Protein AF-A0A4R1ZGC5-F1 (afdb_monomer_lite)

Foldseek 3Di:
DPDDPPDCPDCVVVVVVVVVVVVVVVVVVVVLVCQAAADKDWQDKDAAPVRQKIWTKIWGGQLPDQDWTKIWIFIAGVVDTDDTDIDTARARSDDDHPVQWDWDDPDNQKIWIWGHHPPDDTDIDIGGYDD

Radius of gyration: 25.13 Å; chains: 1; bounding box: 53×33×84 Å

Secondary structure (DSSP, 8-state):
----------THHHHHHHHHHHHHHHHHHHHHHHHHHT-EEEEEEEE-TTSSEEEEEEEES---TT--EEEEEEEEETTEEEEEEEEEE--TTPPP-GGGEEEEESSSSEEEEEE--TTSPPEEEEEE---

Structure (mmCIF, N/CA/C/O backbone):
data_AF-A0A4R1ZGC5-F1
#
_entry.id   AF-A0A4R1ZGC5-F1
#
loop_
_atom_site.group_PDB
_atom_site.id
_atom_site.type_symbol
_atom_site.label_atom_id
_atom_site.label_alt_id
_atom_site.label_comp_id
_atom_site.label_asym_id
_atom_site.label_entity_id
_atom_site.label_seq_id
_atom_site.pdbx_PDB_ins_code
_atom_site.Cartn_x
_atom_site.Cartn_y
_atom_site.Cartn_z
_atom_site.occupancy
_atom_site.B_iso_or_equiv
_atom_site.auth_seq_id
_atom_site.auth_comp_id
_atom_site.auth_asym_id
_atom_site.auth_atom_id
_atom_site.pdbx_PDB_model_num
ATOM 1 N N . MET A 1 1 ? 35.530 -15.827 -65.770 1.00 46.38 1 MET A N 1
ATOM 2 C CA . MET A 1 1 ? 34.976 -14.542 -65.288 1.00 46.38 1 MET A CA 1
ATOM 3 C C . MET A 1 1 ? 33.750 -14.849 -64.442 1.00 46.38 1 MET A C 1
ATOM 5 O O . MET A 1 1 ? 32.649 -14.869 -64.968 1.00 46.38 1 MET A O 1
ATOM 9 N N . ALA A 1 2 ? 33.946 -15.200 -63.172 1.00 48.94 2 ALA A N 1
ATOM 10 C CA . ALA A 1 2 ? 32.870 -15.670 -62.296 1.00 48.94 2 ALA A CA 1
ATOM 11 C C . ALA A 1 2 ? 32.953 -15.051 -60.893 1.00 48.94 2 ALA A C 1
ATOM 13 O O . ALA A 1 2 ? 32.587 -15.696 -59.927 1.00 48.94 2 ALA A O 1
ATOM 14 N N . ASP A 1 3 ? 33.409 -13.802 -60.788 1.00 53.06 3 ASP A N 1
ATOM 15 C CA . ASP A 1 3 ? 33.470 -13.092 -59.508 1.00 53.06 3 ASP A CA 1
ATOM 16 C C . ASP A 1 3 ? 32.961 -11.666 -59.673 1.00 53.06 3 ASP A C 1
ATOM 18 O O . ASP A 1 3 ? 33.718 -10.720 -59.896 1.00 53.06 3 ASP A O 1
ATOM 22 N N . ARG A 1 4 ? 31.634 -11.517 -59.626 1.00 48.47 4 ARG A N 1
ATOM 23 C CA . ARG A 1 4 ? 31.004 -10.246 -59.250 1.00 48.47 4 ARG A CA 1
ATOM 24 C C . ARG A 1 4 ? 29.548 -10.437 -58.811 1.00 48.47 4 ARG A C 1
ATOM 26 O O . ARG A 1 4 ? 28.638 -9.814 -59.342 1.00 48.47 4 ARG A O 1
ATOM 33 N N . LEU A 1 5 ? 29.322 -11.316 -57.838 1.00 50.75 5 LEU A N 1
ATOM 34 C CA . LEU A 1 5 ? 28.057 -11.388 -57.090 1.00 50.75 5 LEU A CA 1
ATOM 35 C C . LEU A 1 5 ? 28.309 -11.152 -55.599 1.00 50.75 5 LEU A C 1
ATOM 37 O O . LEU A 1 5 ? 27.709 -11.782 -54.736 1.00 50.75 5 LEU A O 1
ATOM 41 N N . GLU A 1 6 ? 29.215 -10.233 -55.283 1.00 57.19 6 GLU A N 1
ATOM 42 C CA . GLU A 1 6 ? 29.455 -9.807 -53.913 1.00 57.19 6 GLU A CA 1
ATOM 43 C C . GLU A 1 6 ? 28.781 -8.447 -53.708 1.00 57.19 6 GLU A C 1
ATOM 45 O O . GLU A 1 6 ? 29.138 -7.464 -54.353 1.00 57.19 6 GLU A O 1
ATOM 50 N N . GLY A 1 7 ? 27.763 -8.392 -52.841 1.00 57.28 7 GLY A N 1
ATOM 51 C CA . GLY A 1 7 ? 27.429 -7.124 -52.183 1.00 57.28 7 GLY A CA 1
ATOM 52 C C . GLY A 1 7 ? 25.969 -6.690 -52.061 1.00 57.28 7 GLY A C 1
ATOM 53 O O . GLY A 1 7 ? 25.734 -5.688 -51.400 1.00 57.28 7 GLY A O 1
ATOM 54 N N . GLN A 1 8 ? 24.960 -7.400 -52.577 1.00 55.47 8 GLN A N 1
ATOM 55 C CA . GLN A 1 8 ? 23.559 -7.085 -52.232 1.00 55.47 8 GLN A CA 1
ATOM 56 C C . GLN A 1 8 ? 23.074 -7.931 -51.045 1.00 55.47 8 GLN A C 1
ATOM 58 O O . GLN A 1 8 ? 22.160 -8.752 -51.157 1.00 55.47 8 GLN A O 1
ATOM 63 N N . LYS A 1 9 ? 23.659 -7.729 -49.855 1.00 57.88 9 LYS A N 1
ATOM 64 C CA . LYS A 1 9 ? 22.977 -8.138 -48.614 1.00 57.88 9 LYS A CA 1
ATOM 65 C C . LYS A 1 9 ? 21.774 -7.209 -48.444 1.00 57.88 9 LYS A C 1
ATOM 67 O O . LYS A 1 9 ? 21.886 -6.089 -47.965 1.00 57.88 9 LYS A O 1
ATOM 72 N N . LYS A 1 10 ? 20.643 -7.685 -48.965 1.00 60.34 10 LYS A N 1
ATOM 73 C CA . LYS A 1 10 ? 19.378 -6.973 -49.150 1.00 60.34 10 LYS A CA 1
ATOM 74 C C . LYS A 1 10 ? 18.984 -6.129 -47.908 1.00 60.34 10 LYS A C 1
ATOM 76 O O . LYS A 1 10 ? 19.004 -6.657 -46.790 1.00 60.34 10 LYS A O 1
ATOM 81 N N . PRO A 1 11 ? 18.563 -4.861 -48.095 1.00 65.69 11 PRO A N 1
ATOM 82 C CA . PRO A 1 11 ? 18.354 -3.866 -47.028 1.00 65.69 11 PRO A CA 1
ATOM 83 C C . PRO A 1 11 ? 17.310 -4.273 -45.977 1.00 65.69 11 PRO A C 1
ATOM 85 O O . PRO A 1 11 ? 17.307 -3.734 -44.874 1.00 65.69 11 PRO A O 1
ATOM 88 N N . TYR A 1 12 ? 16.469 -5.272 -46.270 1.00 75.88 12 TYR A N 1
ATOM 89 C CA . TYR A 1 12 ? 15.491 -5.803 -45.321 1.00 75.88 12 TYR A CA 1
ATOM 90 C C . TYR A 1 12 ? 16.137 -6.393 -44.060 1.00 75.88 12 TYR A C 1
ATOM 92 O O . TYR A 1 12 ? 15.537 -6.317 -42.997 1.00 75.88 12 TYR A O 1
ATOM 100 N N . ARG A 1 13 ? 17.353 -6.964 -44.129 1.00 83.81 13 ARG A N 1
A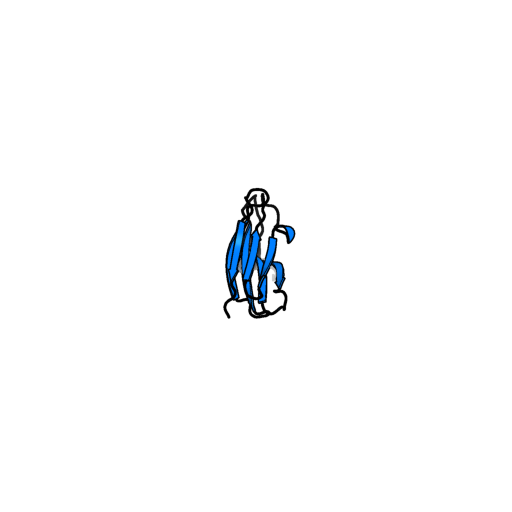TOM 101 C CA . ARG A 1 13 ? 18.013 -7.534 -42.934 1.00 83.81 13 ARG A CA 1
ATOM 102 C C . ARG A 1 13 ? 18.447 -6.441 -41.967 1.00 83.81 13 ARG A C 1
ATOM 104 O O . ARG A 1 13 ? 18.228 -6.566 -40.770 1.00 83.81 13 ARG A O 1
ATOM 111 N N . ALA A 1 14 ? 19.022 -5.365 -42.502 1.00 86.44 14 ALA A N 1
ATOM 112 C CA . ALA A 1 14 ? 19.388 -4.192 -41.718 1.00 86.44 14 ALA A CA 1
ATOM 113 C C . ALA A 1 14 ? 18.139 -3.516 -41.131 1.00 86.44 14 ALA A C 1
ATOM 115 O O . ALA A 1 14 ? 18.126 -3.193 -39.949 1.00 86.44 14 ALA A O 1
ATOM 116 N N . LEU A 1 15 ? 17.063 -3.396 -41.918 1.00 91.06 15 LEU A N 1
ATOM 117 C CA . LEU A 1 15 ? 15.781 -2.869 -41.447 1.00 91.06 15 LEU A CA 1
ATOM 118 C C . LEU A 1 15 ? 15.189 -3.712 -40.306 1.00 91.06 15 LEU A C 1
ATOM 120 O O . LEU A 1 15 ? 14.760 -3.150 -39.306 1.00 91.06 15 LEU A O 1
ATOM 124 N N . ILE A 1 16 ? 15.210 -5.046 -40.415 1.00 92.19 16 ILE A N 1
ATOM 125 C CA . ILE A 1 16 ? 14.745 -5.944 -39.345 1.00 92.19 16 ILE A CA 1
ATOM 126 C C . ILE A 1 16 ? 15.569 -5.740 -38.072 1.00 92.19 16 ILE A C 1
ATOM 128 O O . ILE A 1 16 ? 14.991 -5.615 -37.000 1.00 92.19 16 ILE A O 1
ATOM 132 N N . ILE A 1 17 ? 16.899 -5.652 -38.176 1.00 93.38 17 ILE A N 1
ATOM 133 C CA . ILE A 1 17 ? 17.768 -5.420 -37.011 1.00 93.38 17 ILE A CA 1
ATOM 134 C C . ILE A 1 17 ? 17.433 -4.080 -36.342 1.00 93.38 17 ILE A C 1
ATOM 136 O O . ILE A 1 17 ? 17.292 -4.029 -35.122 1.00 93.38 17 ILE A O 1
ATOM 140 N N . VAL A 1 18 ? 17.251 -3.013 -37.125 1.00 94.94 18 VAL A N 1
ATOM 141 C CA . VAL A 1 18 ? 16.862 -1.692 -36.605 1.00 94.94 18 VAL A CA 1
ATOM 142 C C . VAL A 1 18 ? 15.502 -1.750 -35.909 1.00 94.94 18 VAL A C 1
ATOM 144 O O . VAL A 1 18 ? 15.363 -1.226 -34.805 1.00 94.94 18 VAL A O 1
ATOM 147 N N . LEU A 1 19 ? 14.517 -2.427 -36.504 1.00 95.38 19 LEU A N 1
ATOM 148 C CA . LEU A 1 19 ? 13.201 -2.615 -35.892 1.00 95.38 19 LEU A CA 1
ATOM 149 C C . LEU A 1 19 ? 13.296 -3.415 -34.587 1.00 95.38 19 LEU A C 1
ATOM 151 O O . LEU A 1 19 ? 12.695 -3.011 -33.596 1.00 95.38 19 LEU A O 1
ATOM 155 N N . CYS A 1 20 ? 14.097 -4.483 -34.536 1.00 95.56 20 CYS A N 1
ATOM 156 C CA . CYS A 1 20 ? 14.334 -5.240 -33.306 1.00 95.56 20 CYS A CA 1
ATOM 157 C C . CYS A 1 20 ? 14.934 -4.355 -32.205 1.00 95.56 20 CYS A C 1
ATOM 159 O O . CYS A 1 20 ? 14.422 -4.341 -31.086 1.00 95.56 20 CYS A O 1
ATOM 161 N N . ILE A 1 21 ? 15.963 -3.563 -32.517 1.00 96.44 21 ILE A N 1
ATOM 162 C CA . ILE A 1 21 ? 16.573 -2.639 -31.548 1.00 96.44 21 ILE A CA 1
ATOM 163 C C . ILE A 1 21 ? 15.538 -1.622 -31.050 1.00 96.44 21 ILE A C 1
ATOM 165 O O . ILE A 1 21 ? 15.416 -1.417 -29.843 1.00 96.44 21 ILE A O 1
ATOM 169 N N . LEU A 1 22 ? 14.747 -1.035 -31.952 1.00 96.81 22 LEU A N 1
ATOM 170 C CA . LEU A 1 22 ? 13.713 -0.067 -31.588 1.00 96.81 22 LEU A CA 1
ATOM 171 C C . LEU A 1 22 ? 12.644 -0.691 -30.679 1.00 96.81 22 LEU A C 1
ATOM 173 O O . LEU A 1 22 ? 12.264 -0.083 -29.681 1.00 96.81 22 LEU A O 1
ATOM 177 N N . THR A 1 23 ? 12.196 -1.915 -30.974 1.00 96.88 23 THR A N 1
ATOM 178 C CA . THR A 1 23 ? 11.221 -2.617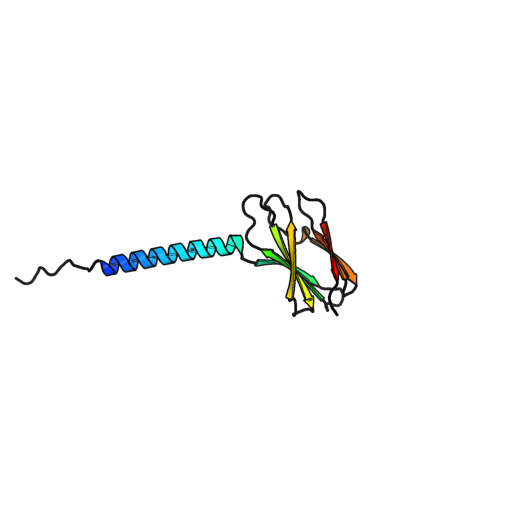 -30.122 1.00 96.88 23 THR A CA 1
ATOM 179 C C . THR A 1 23 ? 11.763 -2.892 -28.722 1.00 96.88 23 THR A C 1
ATOM 181 O O . THR A 1 23 ? 11.036 -2.706 -27.749 1.00 96.88 23 THR A O 1
ATOM 184 N N . ILE A 1 24 ? 13.043 -3.260 -28.597 1.00 97.19 24 ILE A N 1
ATOM 185 C CA . ILE A 1 24 ? 13.688 -3.470 -27.294 1.00 97.19 24 ILE A CA 1
ATOM 186 C C . ILE A 1 24 ? 13.757 -2.150 -26.517 1.00 97.19 24 ILE A C 1
ATOM 188 O O . ILE A 1 24 ? 13.414 -2.119 -25.337 1.00 97.19 24 ILE A O 1
ATOM 192 N N . LEU A 1 25 ? 14.142 -1.049 -27.171 1.00 96.88 25 LEU A N 1
ATOM 193 C CA . LEU A 1 25 ? 14.185 0.272 -26.535 1.00 96.88 25 LEU A CA 1
ATOM 194 C C . LEU A 1 25 ? 12.803 0.713 -26.037 1.00 96.88 25 LEU A C 1
ATOM 196 O O . LEU A 1 25 ? 12.680 1.167 -24.901 1.00 96.88 25 LEU A O 1
ATOM 200 N N . ILE A 1 26 ? 11.756 0.527 -26.847 1.00 97.12 26 ILE A N 1
ATOM 201 C CA . ILE A 1 26 ? 10.374 0.826 -26.444 1.00 97.12 26 ILE A CA 1
ATOM 202 C C . ILE A 1 26 ? 9.966 -0.037 -25.245 1.00 97.12 26 ILE A C 1
ATOM 204 O O . ILE A 1 26 ? 9.416 0.491 -24.283 1.00 97.12 26 ILE A O 1
ATOM 208 N N . ALA A 1 27 ? 10.277 -1.336 -25.254 1.00 96.62 27 ALA A N 1
ATOM 209 C CA . ALA A 1 27 ? 9.961 -2.226 -24.140 1.00 96.62 27 ALA A CA 1
ATOM 210 C C . ALA A 1 27 ? 10.634 -1.784 -22.827 1.00 96.62 27 ALA A C 1
ATOM 212 O O . ALA A 1 27 ? 9.987 -1.795 -21.780 1.00 96.62 27 ALA A O 1
ATOM 213 N N . ILE A 1 28 ? 11.894 -1.333 -22.879 1.00 96.25 28 ILE A N 1
ATOM 214 C CA . ILE A 1 28 ? 12.613 -0.796 -21.712 1.00 96.25 28 ILE A CA 1
ATOM 215 C C . ILE A 1 28 ? 11.927 0.471 -21.184 1.00 96.25 28 ILE A C 1
ATOM 217 O O . ILE A 1 28 ? 11.709 0.588 -19.978 1.00 96.25 28 ILE A O 1
ATOM 221 N N . LEU A 1 29 ? 11.543 1.397 -22.069 1.00 95.12 29 LEU A N 1
ATOM 222 C CA . LEU A 1 29 ? 10.833 2.620 -21.679 1.00 95.12 29 LEU A CA 1
ATOM 223 C C . LEU A 1 29 ? 9.460 2.312 -21.069 1.00 9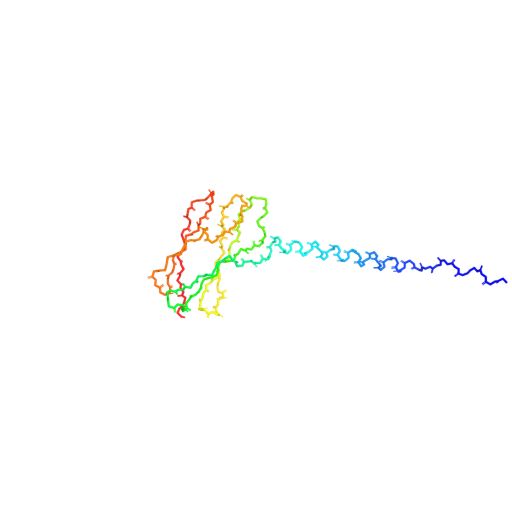5.12 29 LEU A C 1
ATOM 225 O O . LEU A 1 29 ? 9.122 2.860 -20.022 1.00 95.12 29 LEU A O 1
ATOM 229 N N . CYS A 1 30 ? 8.692 1.400 -21.672 1.00 94.12 30 CYS A N 1
ATOM 230 C CA . CYS A 1 30 ? 7.407 0.951 -21.136 1.00 94.12 30 CYS A CA 1
ATOM 231 C C . CYS A 1 30 ? 7.563 0.286 -19.766 1.00 94.12 30 CYS A C 1
ATOM 233 O O . CYS A 1 30 ? 6.763 0.543 -18.869 1.00 94.12 30 CYS A O 1
ATOM 235 N N . TYR A 1 31 ? 8.600 -0.535 -19.579 1.00 92.12 31 TYR A N 1
ATOM 236 C CA . TYR A 1 31 ? 8.886 -1.160 -18.292 1.00 92.12 31 TYR A CA 1
ATOM 237 C C . TYR A 1 31 ? 9.270 -0.126 -17.227 1.00 92.12 31 TYR A C 1
ATOM 239 O O . TYR A 1 31 ? 8.734 -0.163 -16.122 1.00 92.12 31 TYR A O 1
ATOM 247 N N . GLY A 1 32 ? 10.138 0.834 -17.559 1.00 88.75 32 GLY A N 1
ATOM 248 C CA . GLY A 1 32 ? 10.488 1.934 -16.658 1.00 88.75 32 GLY A CA 1
ATOM 249 C C . GLY A 1 32 ? 9.267 2.768 -16.268 1.00 88.75 32 GLY A C 1
ATOM 250 O O . GLY A 1 32 ? 9.043 3.026 -15.088 1.00 88.75 32 GLY A O 1
ATOM 251 N N . TYR A 1 33 ? 8.417 3.106 -17.240 1.00 87.69 33 TYR A N 1
ATOM 252 C CA . TYR A 1 33 ? 7.152 3.798 -16.995 1.00 87.69 33 TYR A CA 1
ATOM 253 C C . TYR A 1 33 ? 6.227 2.987 -16.075 1.00 87.69 33 TYR A C 1
ATOM 255 O O . TYR A 1 33 ? 5.694 3.513 -15.099 1.00 87.69 33 TYR A O 1
ATOM 263 N N . TYR A 1 34 ? 6.085 1.683 -16.318 1.00 88.62 34 TYR A N 1
ATOM 264 C CA . TYR A 1 34 ? 5.301 0.805 -15.452 1.00 88.62 34 TYR A CA 1
ATOM 265 C C . TYR A 1 34 ? 5.822 0.800 -14.007 1.00 88.62 34 TYR A C 1
ATOM 267 O O . TYR A 1 34 ? 5.037 0.940 -13.069 1.00 88.62 34 TYR A O 1
ATOM 275 N N . GLN A 1 35 ? 7.139 0.691 -13.821 1.00 84.50 35 GLN A N 1
ATOM 276 C CA . GLN A 1 35 ? 7.761 0.701 -12.496 1.00 84.50 35 GLN A CA 1
ATOM 277 C C . GLN A 1 35 ? 7.499 2.007 -11.740 1.00 84.50 35 GLN A C 1
ATOM 279 O O . GLN A 1 35 ? 7.203 1.980 -10.549 1.00 84.50 35 GLN A O 1
ATOM 284 N N . VAL A 1 36 ? 7.549 3.146 -12.432 1.00 79.94 36 VAL A N 1
ATOM 285 C CA . VAL A 1 36 ? 7.341 4.459 -11.808 1.00 79.94 36 VAL A CA 1
ATOM 286 C C . VAL A 1 36 ? 5.875 4.708 -11.451 1.00 79.94 36 VAL A C 1
ATOM 288 O O . VAL A 1 36 ? 5.616 5.287 -10.403 1.00 79.94 36 VAL A O 1
ATOM 291 N N . PHE A 1 37 ? 4.912 4.259 -12.264 1.00 80.38 37 PHE A N 1
ATOM 292 C CA . PHE A 1 37 ? 3.500 4.654 -12.107 1.00 80.38 37 PHE A CA 1
ATOM 293 C C . PHE A 1 37 ? 2.557 3.555 -11.583 1.00 80.38 37 PHE A C 1
ATOM 295 O O . PHE A 1 37 ? 1.458 3.857 -11.099 1.00 80.38 37 PHE A O 1
ATOM 302 N N . TYR A 1 38 ? 2.927 2.279 -11.696 1.00 82.06 38 TYR A N 1
ATOM 303 C CA . TYR A 1 38 ? 1.997 1.163 -11.472 1.00 82.06 38 TYR A CA 1
ATOM 304 C C . TYR A 1 38 ? 2.526 0.048 -10.578 1.00 82.06 38 TYR A C 1
ATOM 306 O O . TYR A 1 38 ? 1.705 -0.662 -10.005 1.00 82.06 38 TYR A O 1
ATOM 314 N N . ALA A 1 39 ? 3.842 -0.128 -10.443 1.00 86.25 39 ALA A N 1
ATOM 315 C CA . ALA A 1 39 ? 4.377 -1.190 -9.597 1.00 86.25 39 ALA A CA 1
ATOM 316 C C . ALA A 1 39 ? 3.912 -1.025 -8.144 1.00 86.25 39 ALA A C 1
ATOM 318 O O . ALA A 1 39 ? 4.091 0.030 -7.551 1.00 86.25 39 ALA A O 1
ATOM 319 N N . GLU A 1 40 ? 3.322 -2.067 -7.565 1.00 88.12 40 GLU A N 1
ATOM 320 C CA . GLU A 1 40 ? 2.946 -2.071 -6.155 1.00 88.12 40 GLU A CA 1
ATOM 321 C C . GLU A 1 40 ? 3.985 -2.809 -5.323 1.00 88.12 40 GLU A C 1
ATOM 323 O O . GLU A 1 40 ? 4.424 -3.905 -5.681 1.00 88.12 40 GLU A O 1
ATOM 328 N N . LYS A 1 41 ? 4.344 -2.233 -4.179 1.00 88.94 41 LYS A N 1
ATOM 329 C CA . LYS A 1 41 ? 5.231 -2.860 -3.204 1.00 88.94 41 LYS A CA 1
ATOM 330 C C . LYS A 1 41 ? 4.576 -2.856 -1.833 1.00 88.94 41 LYS A C 1
ATOM 332 O O . LYS A 1 41 ? 4.189 -1.802 -1.334 1.00 88.94 41 LYS A O 1
ATOM 337 N N . ILE A 1 42 ? 4.495 -4.029 -1.211 1.00 92.06 42 ILE A N 1
ATOM 338 C CA . ILE A 1 42 ? 4.059 -4.161 0.181 1.00 92.06 42 ILE A CA 1
ATOM 339 C C . ILE A 1 42 ? 5.139 -3.542 1.074 1.00 92.06 42 ILE A C 1
ATOM 341 O O . ILE A 1 42 ? 6.307 -3.929 0.997 1.00 92.06 42 ILE A O 1
ATOM 345 N N . ILE A 1 43 ? 4.751 -2.572 1.900 1.00 92.06 43 ILE A N 1
ATOM 346 C CA . ILE A 1 43 ? 5.618 -2.004 2.942 1.00 92.06 43 ILE A CA 1
ATOM 347 C C . ILE A 1 43 ? 5.456 -2.788 4.228 1.00 92.06 43 ILE A C 1
ATOM 349 O O . ILE A 1 43 ? 6.439 -3.129 4.882 1.00 92.06 43 ILE A O 1
ATOM 353 N N . LEU A 1 44 ? 4.202 -3.014 4.604 1.00 94.00 44 LEU A N 1
ATOM 354 C CA . LEU A 1 44 ? 3.860 -3.510 5.916 1.00 94.00 44 LEU A CA 1
ATOM 355 C C . LEU A 1 44 ? 2.600 -4.353 5.837 1.00 94.00 44 LEU A C 1
ATOM 357 O O . LEU A 1 44 ? 1.629 -4.005 5.163 1.00 94.00 44 LEU A O 1
ATOM 361 N N . THR A 1 45 ? 2.637 -5.443 6.582 1.00 95.38 45 THR A N 1
ATOM 362 C CA . THR A 1 45 ? 1.509 -6.327 6.809 1.00 95.38 45 THR A CA 1
ATOM 363 C C . THR A 1 45 ? 1.263 -6.391 8.301 1.00 95.38 45 THR A C 1
ATOM 365 O O . THR A 1 45 ? 2.200 -6.563 9.081 1.00 95.38 45 THR A O 1
ATOM 368 N N . GLN A 1 46 ? 0.006 -6.267 8.695 1.00 95.44 46 GLN A N 1
ATOM 369 C CA . GLN A 1 46 ? -0.389 -6.227 10.089 1.00 95.44 46 GLN A CA 1
ATOM 370 C C . GLN A 1 46 ? -1.622 -7.131 10.263 1.00 95.44 46 GLN A C 1
ATOM 372 O O . GLN A 1 46 ? -2.513 -7.134 9.415 1.00 95.44 46 GLN A O 1
ATOM 377 N N . ASN A 1 47 ? -1.639 -7.944 11.323 1.00 95.69 47 ASN A N 1
ATOM 378 C CA . ASN A 1 47 ? -2.753 -8.837 11.641 1.00 95.69 47 ASN A CA 1
ATOM 37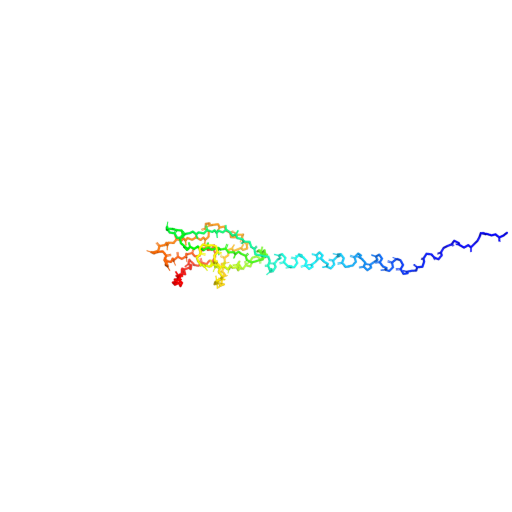9 C C . ASN A 1 47 ? -3.512 -8.351 12.878 1.00 95.69 47 ASN A C 1
ATOM 381 O O . ASN A 1 47 ? -2.911 -7.801 13.807 1.00 95.69 47 ASN A O 1
ATOM 385 N N . SER A 1 48 ? -4.803 -8.669 12.920 1.00 94.44 48 SER A N 1
ATOM 386 C CA . SER A 1 48 ? -5.624 -8.534 14.118 1.00 94.44 48 SER A CA 1
ATOM 387 C C . SER A 1 48 ? -5.085 -9.403 15.271 1.00 94.44 48 SER A C 1
ATOM 389 O O . SER A 1 48 ? -4.391 -10.398 15.014 1.00 94.44 48 SER A O 1
ATOM 391 N N . PRO A 1 49 ? -5.364 -9.058 16.542 1.00 94.94 49 PRO A N 1
ATOM 392 C CA . PRO A 1 49 ? -4.955 -9.827 17.722 1.00 94.94 49 PRO A CA 1
ATOM 393 C C . PRO A 1 49 ? -5.086 -11.361 17.625 1.00 94.94 49 PRO A C 1
ATOM 395 O O . PRO A 1 49 ? -4.134 -12.068 17.968 1.00 94.94 49 PRO A O 1
ATOM 398 N N . ASN A 1 50 ? -6.201 -11.894 17.113 1.00 94.94 50 ASN A N 1
ATOM 399 C CA . ASN A 1 50 ? -6.411 -13.341 16.923 1.00 94.94 50 ASN A CA 1
ATOM 400 C C . ASN A 1 50 ? -6.051 -13.835 15.513 1.00 94.94 50 ASN A C 1
ATOM 402 O O . ASN A 1 50 ? -6.251 -15.011 15.207 1.00 94.94 50 ASN A O 1
ATOM 406 N N . LYS A 1 51 ? -5.485 -12.973 14.660 1.00 94.19 51 LYS A N 1
ATOM 407 C CA . LYS A 1 51 ? -5.062 -13.278 13.282 1.00 94.19 51 LYS A CA 1
ATOM 408 C C . LYS A 1 51 ? -6.206 -13.774 12.394 1.00 94.19 51 LYS A C 1
ATOM 410 O O . LYS A 1 51 ? -6.001 -14.623 11.529 1.00 94.19 51 LYS A O 1
ATOM 415 N N . ILE A 1 52 ? -7.409 -13.254 12.618 1.00 94.38 52 ILE A N 1
ATOM 416 C CA . ILE A 1 52 ? -8.572 -13.493 11.754 1.00 94.38 52 ILE A CA 1
ATOM 417 C C . ILE A 1 52 ? -8.528 -12.525 10.568 1.00 94.38 52 ILE A C 1
ATOM 419 O O . ILE A 1 52 ? -8.716 -12.929 9.417 1.00 94.38 52 ILE A O 1
ATOM 423 N N . ASN A 1 53 ? -8.213 -11.264 10.859 1.00 94.88 53 ASN A N 1
ATOM 424 C CA . ASN A 1 53 ? -8.197 -10.160 9.917 1.00 94.88 53 ASN A CA 1
ATOM 425 C C . ASN A 1 53 ? -6.768 -9.660 9.674 1.00 94.88 53 ASN A C 1
ATOM 427 O O . ASN A 1 53 ? -5.876 -9.795 10.515 1.00 94.88 53 ASN A O 1
ATOM 431 N N . GLN A 1 54 ? -6.549 -9.090 8.495 1.00 95.38 54 GLN A N 1
ATOM 432 C CA . GLN A 1 54 ? -5.245 -8.660 8.011 1.00 95.38 54 GLN A CA 1
ATOM 433 C C . GLN A 1 54 ? -5.360 -7.352 7.237 1.00 95.38 54 GLN A C 1
ATOM 435 O O . GLN A 1 54 ? -6.320 -7.128 6.496 1.00 95.38 54 GLN A O 1
ATOM 440 N N . ILE A 1 55 ? -4.336 -6.517 7.382 1.00 95.88 55 ILE A N 1
ATOM 441 C CA . ILE A 1 55 ? -4.127 -5.289 6.625 1.00 95.88 55 ILE A CA 1
ATOM 442 C C . ILE A 1 55 ? -2.792 -5.385 5.897 1.00 95.88 55 ILE A C 1
ATOM 444 O O . ILE A 1 55 ? -1.784 -5.805 6.469 1.00 95.88 55 ILE A O 1
ATOM 448 N N . GLU A 1 56 ? -2.772 -4.953 4.644 1.00 95.88 56 GLU A N 1
ATOM 449 C CA . GLU A 1 56 ? -1.555 -4.755 3.868 1.00 95.88 56 GLU A CA 1
ATOM 450 C C . GLU A 1 56 ? -1.493 -3.328 3.343 1.00 95.88 56 GLU A C 1
ATOM 452 O O . GLU A 1 56 ? -2.352 -2.886 2.578 1.00 95.88 56 GLU A O 1
ATOM 457 N N . ILE A 1 57 ? -0.429 -2.625 3.712 1.00 94.62 57 ILE A N 1
ATOM 458 C CA . ILE A 1 57 ? -0.101 -1.326 3.144 1.00 94.62 57 ILE A CA 1
ATOM 459 C C . ILE A 1 57 ? 0.796 -1.544 1.934 1.00 94.62 57 ILE A C 1
ATOM 461 O O . ILE A 1 57 ? 1.904 -2.084 2.048 1.00 94.62 57 ILE A O 1
ATOM 465 N N . ARG A 1 58 ? 0.332 -1.090 0.773 1.00 93.00 58 ARG A N 1
ATOM 466 C CA . ARG A 1 58 ? 1.076 -1.138 -0.486 1.00 93.00 58 ARG A CA 1
ATOM 467 C C . ARG A 1 58 ? 1.333 0.267 -0.994 1.00 93.00 58 ARG A C 1
ATOM 469 O O . ARG A 1 58 ? 0.407 1.066 -1.061 1.00 93.00 58 ARG A O 1
ATOM 476 N N . VAL A 1 59 ? 2.564 0.564 -1.391 1.00 90.06 59 VAL A N 1
ATOM 477 C CA . VAL A 1 59 ? 2.874 1.787 -2.146 1.00 90.06 59 VAL A CA 1
ATOM 478 C C . VAL A 1 59 ? 2.769 1.491 -3.619 1.00 90.06 59 VAL A C 1
ATOM 480 O O . VAL A 1 59 ? 3.223 0.437 -4.066 1.00 90.06 59 VAL A O 1
ATOM 483 N N . ARG A 1 60 ? 2.193 2.431 -4.361 1.00 86.25 60 ARG A N 1
ATOM 484 C CA . ARG A 1 60 ? 2.113 2.370 -5.813 1.00 86.25 60 ARG A CA 1
ATOM 485 C C . ARG A 1 60 ? 3.152 3.292 -6.447 1.00 86.25 60 ARG A C 1
ATOM 487 O O . ARG A 1 60 ? 3.209 4.479 -6.150 1.00 86.25 60 ARG A O 1
ATOM 494 N N . GLY A 1 61 ? 3.899 2.747 -7.395 1.00 75.06 61 GLY A N 1
ATOM 495 C CA . GLY A 1 61 ? 4.940 3.444 -8.127 1.00 75.06 61 GLY A CA 1
ATOM 496 C C . GLY A 1 61 ? 6.231 3.626 -7.332 1.00 75.06 61 GLY A C 1
ATOM 497 O O . GLY A 1 61 ? 6.398 3.109 -6.226 1.00 75.06 61 GLY A O 1
ATOM 498 N N . GLN A 1 62 ? 7.157 4.377 -7.921 1.00 68.88 62 GLN A N 1
ATOM 499 C CA . GLN A 1 62 ? 8.334 4.890 -7.225 1.00 68.88 62 GLN A CA 1
ATOM 500 C C . GLN A 1 62 ? 8.088 6.354 -6.871 1.00 68.88 62 GLN A C 1
ATOM 502 O O . GLN A 1 62 ? 7.626 7.120 -7.718 1.00 68.88 62 GLN A O 1
ATOM 507 N N . ASN A 1 63 ? 8.423 6.749 -5.641 1.00 64.94 63 ASN A N 1
ATOM 508 C CA . ASN A 1 63 ? 8.396 8.153 -5.244 1.00 64.94 63 ASN A CA 1
ATOM 509 C C . ASN A 1 63 ? 9.453 8.898 -6.063 1.00 64.94 63 ASN A C 1
ATOM 511 O O . ASN A 1 63 ? 10.652 8.765 -5.829 1.00 64.94 63 ASN A O 1
ATOM 515 N N . ALA A 1 64 ? 9.007 9.641 -7.069 1.00 57.41 64 ALA A N 1
ATOM 516 C CA . ALA A 1 64 ? 9.862 10.478 -7.891 1.00 57.41 64 ALA A CA 1
ATOM 517 C C . ALA A 1 64 ? 9.580 11.951 -7.564 1.00 57.41 64 ALA A C 1
ATOM 519 O O . ALA A 1 64 ? 8.423 12.339 -7.416 1.00 57.41 64 ALA A O 1
ATOM 520 N N . PHE A 1 65 ? 10.639 12.763 -7.475 1.00 56.41 65 PHE A N 1
ATOM 521 C CA . PHE A 1 65 ? 10.576 14.232 -7.456 1.00 56.41 65 PHE A CA 1
ATOM 522 C C . PHE A 1 65 ? 9.582 14.837 -6.445 1.00 56.41 65 PHE A C 1
ATOM 524 O O . PHE A 1 65 ? 8.650 15.530 -6.845 1.00 56.41 65 PHE A O 1
ATOM 531 N N . PHE A 1 66 ? 9.787 14.596 -5.144 1.00 59.25 66 PHE A N 1
ATOM 532 C CA . PHE A 1 66 ? 9.029 15.261 -4.065 1.00 59.25 66 PHE A CA 1
ATOM 533 C C . PHE A 1 66 ? 7.509 15.009 -4.087 1.00 59.25 66 PHE A C 1
ATOM 535 O O . PHE A 1 66 ? 6.734 15.747 -3.488 1.00 59.25 66 PHE A O 1
ATOM 542 N N . SER A 1 67 ? 7.058 13.970 -4.795 1.00 66.69 67 SER A N 1
ATOM 543 C CA . SER A 1 67 ? 5.634 13.676 -4.941 1.00 66.69 67 SER A CA 1
ATOM 544 C C . SER A 1 67 ? 5.062 12.950 -3.723 1.00 66.69 67 SER A C 1
ATOM 546 O O . SER A 1 67 ? 5.741 12.138 -3.089 1.00 66.69 67 SER A O 1
ATOM 548 N N . ASN A 1 68 ? 3.783 13.205 -3.433 1.00 75.88 68 ASN A N 1
ATOM 549 C CA . ASN A 1 68 ? 3.023 12.464 -2.432 1.00 75.88 68 ASN A CA 1
ATOM 550 C C . ASN A 1 68 ? 3.017 10.981 -2.798 1.00 75.88 68 ASN A C 1
ATOM 552 O O . ASN A 1 68 ? 2.657 10.619 -3.918 1.00 75.88 68 ASN A O 1
ATOM 556 N N . ALA A 1 69 ? 3.346 10.130 -1.836 1.00 79.19 69 ALA A N 1
ATOM 557 C CA . ALA A 1 69 ? 3.393 8.693 -2.029 1.00 79.19 69 ALA A CA 1
ATOM 558 C C . ALA A 1 69 ? 1.963 8.125 -2.005 1.00 79.19 69 ALA A C 1
ATOM 560 O O . ALA A 1 69 ? 1.311 8.180 -0.953 1.00 79.19 69 ALA A O 1
ATOM 561 N N . PRO A 1 70 ? 1.428 7.607 -3.129 1.00 88.31 70 PRO A N 1
ATOM 562 C CA . PRO A 1 70 ? 0.115 6.987 -3.126 1.00 88.31 70 PRO A CA 1
ATOM 563 C C . PRO A 1 70 ? 0.206 5.608 -2.469 1.00 88.31 70 PRO A C 1
ATOM 565 O O . PRO A 1 70 ? 1.030 4.767 -2.847 1.00 88.31 70 PRO A O 1
ATOM 568 N N . ILE A 1 71 ? -0.672 5.369 -1.502 1.00 92.31 71 ILE A N 1
ATOM 569 C CA . ILE A 1 71 ? -0.789 4.095 -0.800 1.00 92.31 71 ILE A CA 1
ATOM 570 C C . ILE A 1 71 ? -2.145 3.453 -1.067 1.00 92.31 71 ILE A C 1
ATOM 572 O O . ILE A 1 71 ? -3.157 4.128 -1.254 1.00 92.31 71 ILE A O 1
ATOM 576 N N . ARG A 1 72 ? -2.159 2.125 -1.047 1.00 94.00 72 ARG A N 1
ATOM 577 C CA . ARG A 1 72 ? -3.357 1.296 -0.998 1.00 94.00 72 ARG A CA 1
ATOM 578 C C . ARG A 1 72 ? -3.337 0.503 0.291 1.00 94.00 72 ARG A C 1
ATOM 580 O O . ARG A 1 72 ? -2.404 -0.257 0.545 1.00 94.00 72 ARG A O 1
ATOM 587 N N . ILE A 1 73 ? -4.371 0.694 1.092 1.00 94.94 73 ILE A N 1
ATOM 588 C CA . ILE A 1 73 ? -4.585 -0.030 2.339 1.00 94.94 73 ILE A CA 1
ATOM 589 C C . ILE A 1 73 ? -5.541 -1.169 2.018 1.00 94.94 73 ILE A C 1
ATOM 591 O O . ILE A 1 73 ? -6.750 -0.954 1.957 1.00 94.94 73 ILE A O 1
ATOM 595 N N . HIS A 1 74 ? -5.004 -2.354 1.747 1.00 95.19 74 HIS A N 1
ATOM 596 C CA . HIS A 1 74 ? -5.804 -3.557 1.539 1.00 95.19 74 HIS A CA 1
ATOM 597 C C . HIS A 1 74 ? -6.194 -4.150 2.887 1.00 95.19 74 HIS A C 1
ATOM 599 O O . HIS A 1 74 ? -5.358 -4.227 3.782 1.00 95.19 74 HIS A O 1
ATOM 605 N N . TYR A 1 75 ? -7.435 -4.604 3.028 1.00 94.62 75 TYR A N 1
ATOM 606 C CA . TYR A 1 75 ? -7.911 -5.225 4.264 1.00 94.62 75 TYR A CA 1
ATOM 607 C C . TYR A 1 75 ? -8.860 -6.396 3.978 1.00 94.62 75 TYR A C 1
ATOM 609 O O . TYR A 1 75 ? -9.473 -6.480 2.915 1.00 94.62 75 TYR A O 1
ATOM 617 N N . GLY A 1 76 ? -8.939 -7.354 4.893 1.00 94.50 76 GLY A N 1
ATOM 618 C CA . GLY A 1 76 ? -9.852 -8.496 4.818 1.00 94.50 76 GLY A CA 1
ATOM 619 C C . GLY A 1 76 ? -9.436 -9.635 5.742 1.00 94.50 76 GLY A C 1
ATOM 620 O O . GLY A 1 76 ? -8.519 -9.484 6.546 1.00 94.50 76 GLY A O 1
ATOM 621 N N . LYS A 1 77 ? -10.085 -10.795 5.603 1.00 94.25 77 LYS A N 1
ATOM 622 C CA . LYS A 1 77 ? -9.673 -12.018 6.306 1.00 94.25 77 LYS A CA 1
ATOM 623 C C . LYS A 1 77 ? -8.287 -12.453 5.836 1.00 94.25 77 LYS A C 1
ATOM 625 O O . LYS A 1 77 ? -7.939 -12.242 4.669 1.00 94.25 77 LYS A O 1
ATOM 630 N N . VAL A 1 78 ? -7.510 -13.088 6.711 1.00 92.69 78 VAL A N 1
ATOM 631 C CA . VAL A 1 78 ? -6.192 -13.637 6.349 1.00 92.69 78 VAL A CA 1
ATOM 632 C C . VAL A 1 78 ? -6.324 -14.535 5.112 1.00 92.69 78 VAL A C 1
ATOM 634 O O . VAL A 1 78 ? -7.169 -15.426 5.055 1.00 92.69 78 VAL A O 1
ATOM 637 N N . GLY A 1 79 ? -5.513 -14.266 4.085 1.00 89.81 79 GLY A N 1
ATOM 638 C CA . GLY A 1 79 ? -5.567 -14.963 2.790 1.00 89.81 79 GLY A CA 1
ATOM 639 C C . GLY A 1 79 ? -6.668 -14.492 1.822 1.00 89.81 79 GLY A C 1
ATOM 640 O O . GLY A 1 79 ? -6.689 -14.912 0.663 1.00 89.81 79 GLY A O 1
ATOM 641 N N . HIS A 1 80 ? -7.553 -13.586 2.242 1.00 91.62 80 HIS A N 1
ATOM 642 C CA . HIS A 1 80 ? -8.671 -13.050 1.455 1.00 91.62 80 HIS A CA 1
ATOM 643 C C . HIS A 1 80 ? -8.760 -11.517 1.535 1.00 91.62 80 HIS A C 1
ATOM 645 O O . HIS A 1 80 ? -9.813 -10.936 1.797 1.00 91.62 80 HIS A O 1
ATOM 651 N N . ILE A 1 81 ? -7.641 -10.860 1.244 1.00 91.06 81 ILE A N 1
ATOM 652 C CA . ILE A 1 81 ? -7.483 -9.403 1.253 1.00 91.06 81 ILE A CA 1
ATOM 653 C C . ILE A 1 81 ? -7.846 -8.861 -0.137 1.00 91.06 81 ILE A C 1
ATOM 655 O O . ILE A 1 81 ? -7.089 -9.029 -1.095 1.00 91.06 81 ILE A O 1
ATOM 659 N N . ARG A 1 82 ? -9.042 -8.283 -0.284 1.00 84.69 82 ARG A N 1
ATOM 660 C CA . ARG A 1 82 ? -9.567 -7.796 -1.578 1.00 84.69 82 ARG A CA 1
ATOM 661 C C . ARG A 1 82 ? -9.851 -6.298 -1.595 1.00 84.69 82 ARG A C 1
ATOM 663 O O . ARG A 1 82 ? -9.302 -5.636 -2.478 1.00 84.69 82 ARG A O 1
ATOM 670 N N . PRO A 1 83 ? -10.705 -5.757 -0.704 1.00 90.62 83 PRO A N 1
ATOM 671 C CA . PRO A 1 83 ? -10.993 -4.334 -0.727 1.00 90.62 83 PRO A CA 1
ATOM 672 C C . PRO A 1 83 ? -9.741 -3.537 -0.375 1.00 90.62 83 PRO A C 1
ATOM 674 O O . PRO A 1 83 ? -8.857 -4.016 0.341 1.00 90.62 83 PRO A O 1
ATOM 677 N N . TYR A 1 84 ? -9.678 -2.322 -0.906 1.00 93.25 84 TYR A N 1
ATOM 678 C CA . TYR A 1 84 ? -8.638 -1.371 -0.568 1.00 93.25 84 TYR A CA 1
ATOM 679 C C . TYR A 1 84 ? -9.190 0.044 -0.490 1.00 93.25 84 TYR A C 1
ATOM 681 O O . TYR A 1 84 ? -10.163 0.385 -1.164 1.00 93.25 84 TYR A O 1
ATOM 689 N N . ILE A 1 85 ? -8.522 0.867 0.310 1.00 93.38 85 ILE A N 1
ATOM 690 C CA . ILE A 1 85 ? -8.709 2.317 0.339 1.00 93.38 85 ILE A CA 1
ATOM 691 C C . ILE A 1 85 ? -7.448 2.951 -0.247 1.00 93.38 85 ILE A C 1
ATOM 693 O O . ILE A 1 85 ? -6.334 2.540 0.083 1.00 93.38 85 ILE A O 1
ATOM 697 N N . GLU A 1 86 ? -7.623 3.918 -1.146 1.00 92.94 86 GLU A N 1
ATOM 698 C CA . GLU A 1 86 ? -6.520 4.717 -1.680 1.00 92.94 86 GLU A CA 1
ATOM 699 C C . GLU A 1 86 ? -6.321 5.977 -0.851 1.00 92.94 86 GLU A C 1
ATOM 701 O O . GLU A 1 86 ? -7.259 6.735 -0.617 1.00 92.94 86 GLU A O 1
ATOM 706 N N . GLU A 1 87 ? -5.076 6.210 -0.454 1.00 91.62 87 GLU A N 1
ATOM 707 C CA . GLU A 1 87 ? -4.666 7.368 0.329 1.00 91.62 87 GLU A CA 1
ATOM 708 C C . GLU A 1 87 ? -3.343 7.927 -0.191 1.00 91.62 87 GLU A C 1
ATOM 710 O O . GLU A 1 87 ? -2.666 7.321 -1.028 1.00 91.62 87 GLU A O 1
ATOM 715 N N . ARG A 1 88 ? -2.971 9.117 0.278 1.00 88.88 88 ARG A N 1
ATOM 716 C CA . ARG A 1 88 ? -1.702 9.761 -0.076 1.00 88.88 88 ARG A CA 1
ATOM 717 C C . ARG A 1 88 ? -1.013 10.272 1.178 1.00 88.88 88 ARG A C 1
ATOM 719 O O . ARG A 1 88 ? -1.666 10.896 2.006 1.00 88.88 88 ARG A O 1
ATOM 726 N N . ILE A 1 89 ? 0.294 10.039 1.275 1.00 88.69 89 ILE A N 1
ATOM 727 C CA . ILE A 1 89 ? 1.141 10.571 2.349 1.00 88.69 89 ILE A CA 1
ATOM 728 C C . ILE A 1 89 ? 2.129 11.573 1.753 1.00 88.69 89 ILE A C 1
ATOM 730 O O . ILE A 1 89 ? 2.827 11.258 0.784 1.00 88.69 89 ILE A O 1
ATOM 734 N N . ILE A 1 90 ? 2.189 12.772 2.330 1.00 87.75 90 ILE A N 1
ATOM 735 C CA . ILE A 1 90 ? 3.194 13.788 1.989 1.00 87.75 90 ILE A CA 1
ATOM 736 C C . ILE A 1 90 ? 4.450 13.519 2.822 1.00 87.75 90 ILE A C 1
ATOM 738 O O . ILE A 1 90 ? 4.418 13.628 4.045 1.00 87.75 90 ILE A O 1
ATOM 742 N N . ASN A 1 91 ? 5.540 13.116 2.167 1.00 85.50 91 ASN A N 1
ATOM 743 C CA . ASN A 1 91 ? 6.772 12.685 2.839 1.00 85.50 91 ASN A CA 1
ATOM 744 C C . ASN A 1 91 ? 8.038 13.258 2.179 1.00 85.50 91 ASN A C 1
ATOM 746 O O . ASN A 1 91 ? 9.024 12.541 2.053 1.00 85.50 91 ASN A O 1
ATOM 750 N N . ASP A 1 92 ? 7.979 14.491 1.660 1.00 81.56 92 ASP A N 1
ATOM 751 C CA . ASP A 1 92 ? 9.111 15.198 1.023 1.00 81.56 92 ASP A CA 1
ATOM 752 C C . ASP A 1 92 ? 9.899 14.339 0.001 1.00 81.56 92 ASP A C 1
ATOM 754 O O . ASP A 1 92 ? 11.127 14.287 -0.047 1.00 81.56 92 ASP A O 1
ATOM 758 N N . GLY A 1 93 ? 9.181 13.530 -0.787 1.00 76.25 93 GLY A N 1
ATOM 759 C CA . GLY A 1 93 ? 9.777 12.605 -1.760 1.00 76.25 93 GLY A CA 1
ATOM 760 C C . GLY A 1 93 ? 10.549 11.414 -1.177 1.00 76.25 93 GLY A C 1
ATOM 761 O O . GLY A 1 93 ? 11.044 10.588 -1.949 1.00 76.25 93 GLY A O 1
ATOM 762 N N . LYS A 1 94 ? 10.640 11.271 0.148 1.00 80.62 94 LYS A N 1
ATOM 763 C CA . LYS A 1 94 ? 11.249 10.112 0.810 1.00 80.62 94 LYS A CA 1
ATOM 764 C C . LYS A 1 94 ? 10.388 8.868 0.628 1.00 80.62 94 LYS A C 1
ATOM 766 O O . LYS A 1 94 ? 9.163 8.927 0.488 1.00 80.62 94 LYS A O 1
ATOM 771 N N . ASN A 1 95 ? 11.036 7.707 0.653 1.00 83.19 95 ASN A N 1
ATOM 772 C CA . ASN A 1 95 ? 10.327 6.433 0.662 1.00 83.19 95 ASN A CA 1
ATOM 773 C C . ASN A 1 95 ? 9.527 6.284 1.959 1.00 83.19 95 ASN A C 1
ATOM 775 O O . ASN A 1 95 ? 9.962 6.723 3.019 1.00 83.19 95 ASN A O 1
ATOM 779 N N . LEU A 1 96 ? 8.358 5.655 1.859 1.00 87.06 96 LEU A N 1
ATOM 780 C CA . LEU A 1 96 ? 7.583 5.278 3.032 1.00 87.06 96 LEU A CA 1
ATOM 781 C C . LEU A 1 96 ? 8.161 4.001 3.646 1.00 87.06 96 LEU A C 1
ATOM 783 O O . LEU A 1 96 ? 8.560 3.067 2.940 1.00 87.06 96 LEU A O 1
ATOM 787 N N . HIS A 1 97 ? 8.154 3.959 4.968 1.00 89.31 97 HIS A N 1
ATOM 788 C CA . HIS A 1 97 ? 8.617 2.854 5.790 1.00 89.31 97 HIS A CA 1
ATOM 789 C C . HIS A 1 97 ? 7.541 2.480 6.812 1.00 89.31 97 HIS A C 1
ATOM 791 O O . HIS A 1 97 ? 6.537 3.171 6.962 1.00 89.31 97 HIS A O 1
ATOM 797 N N . ALA A 1 98 ? 7.724 1.359 7.510 1.00 90.50 98 ALA A N 1
ATOM 798 C CA . ALA A 1 98 ? 6.745 0.877 8.486 1.00 90.50 98 ALA A CA 1
ATOM 799 C C . ALA A 1 98 ? 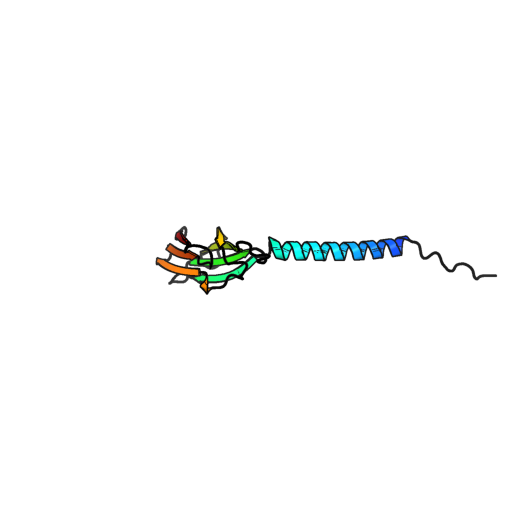6.450 1.903 9.600 1.00 90.50 98 ALA A C 1
ATOM 801 O O . ALA A 1 98 ? 5.332 1.960 10.087 1.00 90.50 98 ALA A O 1
ATOM 802 N N . GLU A 1 99 ? 7.425 2.745 9.950 1.00 91.50 99 GLU A N 1
ATOM 803 C CA . GLU A 1 99 ? 7.303 3.810 10.957 1.00 91.50 99 GLU A CA 1
ATOM 804 C C . GLU A 1 99 ? 6.338 4.943 10.574 1.00 91.50 99 GLU A C 1
ATOM 806 O O . GLU A 1 99 ? 5.844 5.654 11.448 1.00 91.50 99 GLU A O 1
ATOM 811 N N . ASN A 1 100 ? 6.012 5.084 9.285 1.00 92.56 100 ASN A N 1
ATOM 812 C CA . ASN A 1 100 ? 5.002 6.032 8.810 1.00 92.56 100 ASN A CA 1
ATOM 813 C C . ASN A 1 100 ? 3.567 5.590 9.142 1.00 92.56 100 ASN A C 1
ATOM 815 O O . ASN A 1 100 ? 2.617 6.309 8.833 1.00 92.56 100 ASN A O 1
ATOM 819 N N . PHE A 1 101 ? 3.397 4.407 9.734 1.00 94.44 101 PHE A N 1
ATOM 820 C CA . PHE A 1 101 ? 2.101 3.802 9.993 1.00 94.44 101 PHE A CA 1
ATOM 821 C C . PHE A 1 101 ? 2.022 3.329 11.438 1.00 94.44 101 PHE A C 1
ATOM 823 O O . PHE A 1 101 ? 2.829 2.518 11.889 1.00 94.44 101 PHE A O 1
ATOM 830 N N . ASP A 1 102 ? 1.009 3.802 12.149 1.00 95.50 102 ASP A N 1
ATOM 831 C CA . ASP A 1 102 ? 0.687 3.336 13.493 1.00 95.50 102 ASP A CA 1
ATOM 832 C C . ASP A 1 102 ? -0.638 2.578 13.467 1.00 95.50 102 ASP A C 1
ATOM 834 O O . ASP A 1 102 ? -1.592 3.035 12.836 1.00 95.50 102 ASP A O 1
ATOM 838 N N . PHE A 1 103 ? -0.704 1.424 14.129 1.00 95.56 103 PHE A N 1
ATOM 839 C CA . PHE A 1 103 ? -1.884 0.559 14.124 1.00 95.56 103 PHE A CA 1
ATOM 840 C C . PHE A 1 103 ? -2.368 0.345 15.543 1.00 95.56 103 PHE A C 1
ATOM 842 O O . PHE A 1 103 ? -1.671 -0.246 16.367 1.00 95.56 103 PHE A O 1
ATOM 849 N N . ASN A 1 104 ? -3.610 0.735 15.793 1.00 96.31 104 ASN A N 1
ATOM 850 C CA . ASN A 1 104 ? -4.285 0.483 17.050 1.00 96.31 104 ASN A CA 1
ATOM 851 C C . ASN A 1 104 ? -5.540 -0.360 16.808 1.00 96.31 104 ASN A C 1
ATOM 853 O O . ASN A 1 104 ? -6.546 0.131 16.291 1.00 96.31 104 ASN A O 1
ATOM 857 N N . TRP A 1 105 ? -5.477 -1.641 17.170 1.00 95.19 105 TRP A N 1
ATOM 858 C CA . TRP A 1 105 ? -6.638 -2.527 17.114 1.00 95.19 105 TRP A CA 1
ATOM 859 C C . TRP A 1 105 ? -7.530 -2.292 18.318 1.00 95.19 105 TRP A C 1
ATOM 861 O O . TRP A 1 105 ? -7.119 -2.490 19.458 1.00 95.19 105 TRP A O 1
ATOM 871 N N . VAL A 1 106 ? -8.768 -1.893 18.044 1.00 93.12 106 VAL A N 1
ATOM 872 C CA . VAL A 1 106 ? -9.793 -1.705 19.073 1.00 93.12 106 VAL A CA 1
ATOM 873 C C . VAL A 1 106 ? -10.501 -3.032 19.351 1.00 93.12 106 VAL A C 1
ATOM 875 O O . VAL A 1 106 ? -10.819 -3.340 20.496 1.00 93.12 106 VAL A O 1
ATOM 878 N N . THR A 1 107 ? -10.742 -3.824 18.303 1.00 93.75 107 THR A N 1
ATOM 879 C CA . THR A 1 107 ? -11.358 -5.165 18.346 1.00 93.75 107 THR A CA 1
ATOM 880 C C . THR A 1 107 ? -10.780 -6.022 17.216 1.00 93.75 107 THR A C 1
ATOM 882 O O . THR A 1 107 ? -9.934 -5.524 16.484 1.00 93.75 107 THR A O 1
ATOM 885 N N . GLU A 1 108 ? -11.240 -7.262 17.008 1.00 92.88 108 GLU A N 1
ATOM 886 C CA . GLU A 1 108 ? -10.815 -8.037 15.826 1.00 92.88 108 GLU A CA 1
ATOM 887 C C . GLU A 1 108 ? -11.251 -7.432 14.501 1.00 92.88 108 GLU A C 1
ATOM 889 O O . GLU A 1 108 ? -10.532 -7.559 13.512 1.00 92.88 108 GLU A O 1
ATOM 894 N N . ASP A 1 109 ? -12.389 -6.749 14.489 1.00 94.38 109 ASP A N 1
ATOM 895 C CA . ASP A 1 109 ? -13.005 -6.240 13.269 1.00 94.38 109 ASP A CA 1
ATOM 896 C C . ASP A 1 109 ? -12.862 -4.725 13.151 1.00 94.38 109 ASP A C 1
ATOM 898 O O . ASP A 1 109 ? -13.386 -4.129 12.217 1.00 94.38 109 ASP A O 1
ATOM 902 N N . LYS A 1 110 ? -12.147 -4.071 14.076 1.00 95.19 110 LYS A N 1
ATOM 903 C CA . LYS A 1 110 ? -11.948 -2.619 14.054 1.00 95.19 110 LYS A CA 1
ATOM 904 C C . LYS A 1 110 ? -10.516 -2.229 14.381 1.00 95.19 110 LYS A C 1
ATOM 906 O O . LYS A 1 110 ? -9.997 -2.539 15.455 1.00 95.19 110 LYS A O 1
ATOM 911 N N . VAL A 1 111 ? -9.937 -1.437 13.490 1.00 96.12 111 VAL A N 1
ATOM 912 C CA . VAL A 1 111 ? -8.575 -0.911 13.589 1.00 96.12 111 VAL A CA 1
ATOM 913 C C . VAL A 1 111 ? -8.551 0.569 13.244 1.00 96.12 111 VAL A C 1
ATOM 915 O O . VAL A 1 111 ? -9.235 1.028 12.330 1.00 96.12 111 VAL A O 1
ATOM 918 N N . SER A 1 112 ? -7.743 1.311 13.987 1.00 96.50 112 SER A N 1
ATOM 919 C CA . SER A 1 112 ? -7.381 2.686 13.686 1.00 96.50 112 SER A CA 1
ATOM 920 C C . SER A 1 112 ? -5.959 2.706 13.138 1.00 96.50 112 SER A C 1
ATOM 922 O O . SER A 1 112 ? -5.051 2.169 13.773 1.00 96.50 112 SER A O 1
ATOM 924 N N . ILE A 1 113 ? -5.769 3.320 11.974 1.00 95.94 113 ILE A N 1
ATOM 925 C CA . ILE A 1 113 ? -4.472 3.477 11.317 1.00 95.94 113 ILE A CA 1
ATOM 926 C C . ILE A 1 113 ? -4.120 4.959 11.299 1.00 95.94 113 ILE A C 1
ATOM 928 O O . ILE A 1 113 ? -4.851 5.747 10.703 1.00 95.94 113 ILE A O 1
ATOM 932 N N . THR A 1 114 ? -2.998 5.337 11.899 1.00 96.25 114 THR A N 1
ATOM 933 C CA . THR A 1 114 ? -2.472 6.704 11.813 1.00 96.25 114 THR A CA 1
ATOM 934 C C . THR A 1 114 ? -1.393 6.768 10.741 1.00 96.25 114 THR A C 1
ATOM 936 O O . THR A 1 114 ? -0.394 6.051 10.814 1.00 96.25 114 THR A O 1
ATOM 939 N N . LEU A 1 115 ? -1.600 7.625 9.744 1.00 94.56 115 LEU A N 1
ATOM 940 C CA . LEU A 1 115 ? -0.678 7.887 8.645 1.00 94.56 115 LEU A CA 1
ATOM 941 C C . LEU A 1 115 ? 0.184 9.108 8.973 1.00 94.56 115 LEU A C 1
ATOM 943 O O . LEU A 1 115 ? -0.342 10.214 9.117 1.00 94.56 115 LEU A O 1
ATOM 947 N N . LYS A 1 116 ? 1.501 8.913 9.034 1.00 92.94 116 LYS A N 1
ATOM 948 C CA . LYS A 1 116 ? 2.485 9.936 9.408 1.00 92.94 116 LYS A CA 1
ATOM 949 C C . LYS A 1 116 ? 3.389 10.255 8.224 1.00 92.94 116 LYS A C 1
ATOM 951 O O . LYS A 1 116 ? 3.982 9.355 7.626 1.00 92.94 116 LYS A O 1
ATOM 956 N N . GLY A 1 117 ? 3.517 11.532 7.898 1.00 89.38 117 GLY A N 1
ATOM 957 C CA . GLY A 1 117 ? 4.439 12.027 6.878 1.00 89.38 117 GLY A CA 1
ATOM 958 C C . GLY A 1 117 ? 5.091 13.316 7.357 1.00 89.38 117 GLY A C 1
ATOM 959 O O . GLY A 1 117 ? 4.507 14.026 8.167 1.00 89.38 117 GLY A O 1
ATOM 960 N N . GLU A 1 118 ? 6.307 13.603 6.899 1.00 84.38 118 GLU A N 1
ATOM 961 C CA . GLU A 1 118 ? 7.097 14.725 7.431 1.00 84.38 118 GLU A CA 1
ATOM 962 C C . GLU A 1 118 ? 6.472 16.115 7.205 1.00 84.38 118 GLU A C 1
ATOM 964 O O . GLU A 1 118 ? 6.733 17.029 7.983 1.00 84.38 118 GLU A O 1
ATOM 969 N N . GLU A 1 119 ? 5.625 16.276 6.183 1.00 81.19 119 GLU A N 1
ATOM 970 C CA . GLU A 1 119 ? 5.000 17.561 5.820 1.00 81.19 119 GLU A CA 1
ATOM 971 C C . GLU A 1 119 ? 3.466 17.532 5.896 1.00 81.19 119 GLU A C 1
ATOM 973 O O . GLU A 1 119 ? 2.776 18.325 5.251 1.00 81.19 119 GLU A O 1
ATOM 978 N N . GLN A 1 120 ? 2.903 16.600 6.661 1.00 84.88 120 GLN A N 1
ATOM 979 C CA . GLN A 1 120 ? 1.463 16.532 6.889 1.00 84.88 120 GLN A CA 1
ATOM 980 C C . GLN A 1 120 ? 1.154 16.354 8.371 1.00 84.88 120 GLN A C 1
ATOM 982 O O . GLN A 1 120 ? 1.941 15.783 9.120 1.00 84.88 120 GLN A O 1
ATOM 987 N N . GLU A 1 121 ? -0.029 16.800 8.780 1.00 90.19 121 GLU A N 1
ATOM 988 C CA . GLU A 1 121 ? -0.581 16.385 10.064 1.00 90.19 121 GLU A CA 1
ATOM 989 C C . GLU A 1 121 ? -0.909 14.886 10.037 1.00 90.19 121 GLU A C 1
ATOM 991 O O . GLU A 1 121 ? -1.276 14.327 8.995 1.00 90.19 121 GLU A O 1
ATOM 996 N N . ASP A 1 122 ? -0.785 14.244 11.198 1.00 93.94 122 ASP A N 1
ATOM 997 C CA . ASP A 1 122 ? -1.146 12.843 11.380 1.00 93.94 122 ASP A CA 1
ATOM 998 C C . ASP A 1 122 ? -2.608 12.625 10.974 1.00 93.94 122 ASP A C 1
ATOM 1000 O O . ASP A 1 122 ? -3.537 13.203 11.547 1.00 93.94 122 ASP A O 1
ATOM 1004 N N . LYS A 1 123 ? -2.822 11.761 9.979 1.00 94.06 123 LYS A N 1
ATOM 1005 C CA . LYS A 1 123 ? -4.160 11.428 9.489 1.00 94.06 123 LYS A CA 1
ATOM 1006 C C . LYS A 1 123 ? -4.577 10.066 10.014 1.00 94.06 123 LYS A C 1
ATOM 1008 O O . LYS A 1 123 ? -3.998 9.052 9.634 1.00 94.06 123 LYS A O 1
ATOM 1013 N N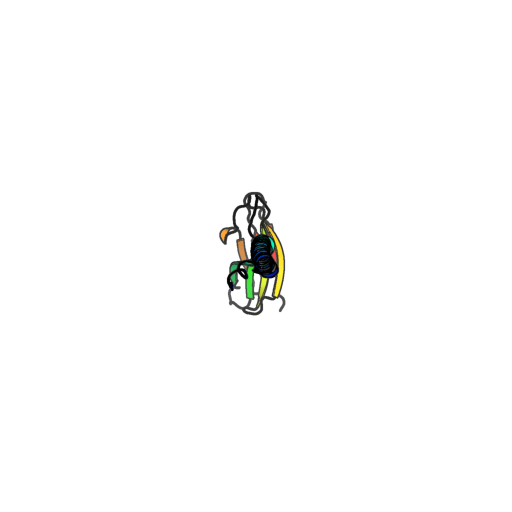 . THR A 1 124 ? -5.624 10.033 10.829 1.00 95.44 124 THR A N 1
ATOM 1014 C CA . THR A 1 124 ? -6.172 8.786 11.370 1.00 95.44 124 THR A CA 1
ATOM 1015 C C . THR A 1 124 ? -7.337 8.278 10.528 1.00 95.44 124 THR A C 1
ATOM 1017 O O . THR A 1 124 ? -8.258 9.025 10.198 1.00 95.44 124 THR A O 1
ATOM 1020 N N . LEU A 1 125 ? -7.304 6.991 10.194 1.00 94.56 125 LEU A N 1
ATOM 1021 C CA . LEU A 1 125 ? -8.333 6.275 9.450 1.00 94.56 125 LEU A CA 1
ATOM 1022 C C . LEU A 1 125 ? -8.870 5.129 10.297 1.00 94.56 125 LEU A C 1
ATOM 1024 O O . LEU A 1 125 ? -8.102 4.306 10.787 1.00 94.56 125 LEU A O 1
ATOM 1028 N N . GLU A 1 126 ? -10.189 5.037 10.423 1.00 95.56 126 GLU A N 1
ATOM 1029 C CA . GLU A 1 126 ? -10.832 3.884 11.047 1.00 95.56 126 GLU A CA 1
ATOM 1030 C C . GLU A 1 126 ? -11.311 2.911 9.973 1.00 95.56 126 GLU A C 1
ATOM 1032 O O . GLU A 1 126 ? -12.057 3.282 9.066 1.00 95.56 126 GLU A O 1
ATOM 1037 N N . ILE A 1 127 ? -10.906 1.650 10.093 1.00 94.12 127 ILE A N 1
ATOM 1038 C CA . ILE A 1 127 ? -11.354 0.568 9.221 1.00 94.12 127 ILE A CA 1
ATOM 1039 C C . ILE A 1 127 ? -12.151 -0.416 10.065 1.00 94.12 127 ILE A C 1
ATOM 1041 O O . ILE A 1 127 ? -11.682 -0.892 11.100 1.00 94.12 127 ILE A O 1
ATOM 1045 N N . THR A 1 128 ? -13.365 -0.708 9.602 1.00 93.88 128 THR A N 1
ATOM 1046 C CA . THR A 1 128 ? -14.202 -1.785 10.137 1.00 93.88 128 THR A CA 1
ATOM 1047 C C . THR A 1 128 ? -14.281 -2.895 9.097 1.00 93.88 128 THR A C 1
ATOM 1049 O O . THR A 1 128 ? -14.604 -2.638 7.933 1.00 93.88 128 THR A O 1
ATOM 1052 N N . PHE A 1 129 ? -13.933 -4.111 9.498 1.00 90.19 129 PHE A N 1
ATOM 1053 C CA . PHE A 1 129 ? -13.968 -5.289 8.649 1.00 90.19 129 PHE A CA 1
ATOM 1054 C C . PHE A 1 129 ? -15.417 -5.766 8.515 1.00 90.19 129 PHE A C 1
ATOM 1056 O O . PHE A 1 129 ? -16.161 -5.731 9.493 1.00 90.19 129 PHE A O 1
ATOM 1063 N N . PRO A 1 130 ? -15.845 -6.171 7.311 1.00 79.62 130 PRO A N 1
ATOM 1064 C CA . PRO A 1 130 ? -17.131 -6.831 7.150 1.00 79.62 130 PRO A CA 1
ATOM 1065 C C . PRO A 1 130 ? -17.081 -8.242 7.757 1.00 79.62 130 PRO A C 1
ATOM 1067 O O . PRO A 1 130 ? -16.064 -8.928 7.614 1.00 79.62 130 PRO A O 1
ATOM 1070 N N . ASP A 1 131 ? -18.186 -8.660 8.380 1.00 67.12 131 ASP A N 1
ATOM 1071 C CA . ASP A 1 131 ? -18.381 -9.999 8.964 1.00 67.12 131 ASP A CA 1
ATOM 1072 C C . ASP A 1 131 ? -18.147 -11.156 7.963 1.00 67.12 131 ASP A C 1
ATOM 1074 O O . ASP A 1 131 ? -18.553 -11.056 6.779 1.00 67.12 131 ASP A O 1
#

pLDDT: mean 86.55, std 12.73, range [46.38, 97.19]

Sequence (131 aa):
MADRLEGQKKPYRALIIVLCILTILIAILCYGYYQVFYAEKIILTQNSPNKINQIEIRVRGQNAFFSNAPIRIHYGKVGHIRPYIEERIINDGKNLHAENFDFNWVTEDKVSITLKGEEQEDKTLEITFPD